Protein AF-A0A3D0NT18-F1 (afdb_monomer)

Mean predicted aligned error: 5.33 Å

Secondary structure (DSSP, 8-state):
--S--HHHHHHHHH-SEEEEEE--STTHHHHHHHHHHHHHHHHHHT-TT-EEEEEEEEEE-TT-HHHHHHHHHHHHHSTTTEEEEEEE--GGGTT-

Radius of gyration: 14.3 Å; Cα contacts (8 Å, |Δi|>4): 119; chains: 1; bounding box: 33×28×40 Å

Foldseek 3Di:
DLDCDPVVLVVQLPDLEAEAEAELDPCRVVSVVVVVVSNVVSCVPRNVRYYYQAYEHEQQDPVDPSSVVSVVVRCVVPPVRHDPDYHHNDPVVVVD

Nearest PDB structures (foldseek):
  2bek-assembly2_D  TM=9.305E-01  e=9.364E-09  Thermus thermophilus HB27
  2bej-assembly1_A  TM=8.970E-01  e=2.049E-08  Thermus thermophilus HB27
  6iud-assembly1_A  TM=9.507E-01  e=7.553E-08  Helicobacter pylori 26695
  8jmj-assembly1_B  TM=9.463E-01  e=3.173E-07  Helicobacter pylori 26695
  4pfs-assembly1_A  TM=8.476E-01  e=2.510E-05  Mycolicibacterium smegmatis MC2 155

Structure (mmCIF, N/CA/C/O backbone):
data_AF-A0A3D0NT18-F1
#
_entry.id   AF-A0A3D0NT18-F1
#
loop_
_atom_site.group_PDB
_atom_site.id
_atom_site.type_symbol
_atom_site.label_atom_id
_atom_site.label_alt_id
_atom_site.label_comp_id
_atom_site.label_asym_id
_atom_site.label_entity_id
_atom_site.label_seq_id
_atom_site.pdbx_PDB_ins_code
_atom_site.Cartn_x
_atom_site.Cartn_y
_atom_site.Cartn_z
_atom_site.occupancy
_atom_site.B_iso_or_equiv
_atom_site.auth_seq_id
_atom_site.auth_comp_id
_atom_site.auth_asym_id
_atom_site.auth_atom_id
_atom_site.pdbx_PDB_model_num
ATOM 1 N N . PRO A 1 1 ? -6.735 14.907 -4.847 1.00 44.75 1 PRO A N 1
ATOM 2 C CA . PRO A 1 1 ? -6.309 13.517 -5.156 1.00 44.75 1 PRO A CA 1
ATOM 3 C C . PRO A 1 1 ? -5.073 13.542 -6.078 1.00 44.75 1 PRO A C 1
ATOM 5 O O . PRO A 1 1 ? -5.254 13.753 -7.272 1.00 44.75 1 PRO A O 1
ATOM 8 N N . PRO A 1 2 ? -3.828 13.554 -5.558 1.00 51.69 2 PRO A N 1
ATOM 9 C CA . PRO A 1 2 ? -3.256 12.751 -4.464 1.00 51.69 2 PRO A CA 1
ATOM 10 C C . PRO A 1 2 ? -3.153 13.487 -3.115 1.00 51.69 2 PRO A C 1
ATOM 12 O O . PRO A 1 2 ? -2.273 13.236 -2.303 1.00 51.69 2 PRO A O 1
ATOM 15 N N . SER A 1 3 ? -4.054 14.429 -2.857 1.00 55.38 3 SER A N 1
ATOM 16 C CA . SER A 1 3 ? -4.161 15.090 -1.561 1.00 55.38 3 SER A CA 1
ATOM 17 C C . SER A 1 3 ? -4.994 14.254 -0.585 1.00 55.38 3 SER A C 1
ATOM 19 O O . SER A 1 3 ? -6.088 13.787 -0.915 1.00 55.38 3 SER A O 1
ATOM 21 N N . LEU A 1 4 ? -4.497 14.105 0.644 1.00 63.16 4 LEU A N 1
ATOM 22 C CA . LEU A 1 4 ? -5.212 13.549 1.800 1.00 63.16 4 LEU A CA 1
ATOM 23 C C . LEU A 1 4 ? -6.243 14.571 2.325 1.00 63.16 4 LEU A C 1
ATOM 25 O O . LEU A 1 4 ? -6.186 15.016 3.467 1.00 63.16 4 LEU A O 1
ATOM 29 N N . GLY A 1 5 ? -7.132 15.018 1.436 1.00 75.62 5 GLY A N 1
ATOM 30 C CA . GLY A 1 5 ? -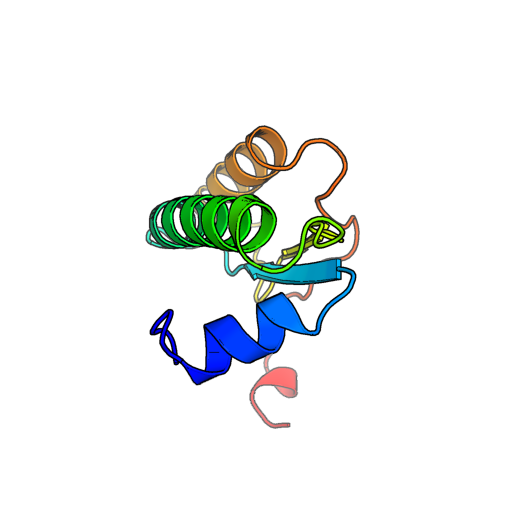8.173 16.003 1.723 1.00 75.62 5 GLY A CA 1
ATOM 31 C C . GLY A 1 5 ? -9.437 15.386 2.328 1.00 75.62 5 GLY A C 1
ATOM 32 O O . GLY A 1 5 ? -9.461 14.220 2.730 1.00 75.62 5 GLY A O 1
ATOM 33 N N . LEU A 1 6 ? -10.519 16.170 2.351 1.00 84.00 6 LEU A N 1
ATOM 34 C CA . LEU A 1 6 ? -11.805 15.774 2.945 1.00 84.00 6 LEU A CA 1
ATOM 35 C C . LEU A 1 6 ? -12.396 14.507 2.314 1.00 84.00 6 LEU A C 1
ATOM 37 O O . LEU A 1 6 ? -12.842 13.622 3.036 1.00 84.00 6 LEU A O 1
ATOM 41 N N . ILE A 1 7 ? -12.350 14.383 0.984 1.00 88.25 7 ILE A N 1
ATOM 42 C CA . ILE A 1 7 ? -12.904 13.215 0.277 1.00 88.25 7 ILE A CA 1
ATOM 43 C C . ILE A 1 7 ? -12.174 11.933 0.695 1.00 88.25 7 ILE A C 1
ATOM 45 O O . ILE A 1 7 ? -12.810 10.960 1.085 1.00 88.25 7 ILE A O 1
ATOM 49 N N . THR A 1 8 ? -10.839 11.950 0.679 1.00 88.06 8 THR A N 1
ATOM 50 C CA . THR A 1 8 ? -10.014 10.805 1.089 1.00 88.06 8 THR A CA 1
ATOM 51 C C . THR A 1 8 ? -10.245 10.443 2.555 1.00 88.06 8 THR A C 1
ATOM 53 O O . THR A 1 8 ? -10.317 9.270 2.904 1.00 88.06 8 THR A O 1
ATOM 56 N N . THR A 1 9 ? -10.420 11.452 3.413 1.00 89.75 9 THR A N 1
ATOM 57 C CA . THR A 1 9 ? -10.718 11.243 4.835 1.00 89.75 9 THR A CA 1
ATOM 58 C C . THR A 1 9 ? -12.068 10.556 5.017 1.00 89.75 9 THR A C 1
ATOM 60 O O . THR A 1 9 ? -12.140 9.553 5.718 1.00 89.75 9 THR A O 1
ATOM 63 N N . ASN A 1 10 ? -13.115 11.033 4.339 1.00 92.19 10 ASN A N 1
ATOM 64 C CA . ASN A 1 10 ? -14.442 10.421 4.400 1.00 92.19 10 ASN A CA 1
ATOM 65 C C . ASN A 1 10 ? -14.433 8.979 3.884 1.00 92.19 10 ASN A C 1
ATOM 67 O O . ASN A 1 10 ? -15.031 8.111 4.514 1.00 92.19 10 ASN A O 1
ATOM 71 N N . ALA A 1 11 ? -13.710 8.709 2.793 1.00 93.56 11 ALA A N 1
ATOM 72 C CA . ALA A 1 11 ? -13.546 7.351 2.284 1.00 93.56 11 ALA A CA 1
ATOM 73 C C . ALA A 1 11 ? -12.912 6.425 3.337 1.00 93.56 11 ALA A C 1
ATOM 75 O O . ALA A 1 11 ? -13.397 5.321 3.556 1.00 93.56 11 ALA A O 1
ATOM 76 N N . PHE A 1 12 ? -11.877 6.885 4.045 1.00 93.50 12 PHE A N 1
ATOM 77 C CA . PHE A 1 12 ? -11.227 6.090 5.094 1.00 93.50 12 PHE A CA 1
ATOM 78 C C . PHE A 1 12 ? -12.107 5.939 6.344 1.00 93.50 12 PHE A C 1
ATOM 80 O O . PHE A 1 12 ? -12.068 4.905 7.005 1.00 93.50 12 PHE A O 1
ATOM 87 N N . CYS A 1 13 ? -12.917 6.945 6.682 1.00 94.00 13 CYS A N 1
ATOM 88 C CA . CYS A 1 13 ? -13.872 6.845 7.785 1.00 94.00 13 CYS A CA 1
ATOM 89 C C . CYS A 1 13 ? -14.974 5.810 7.517 1.00 94.00 13 CYS A C 1
ATOM 91 O O . CYS A 1 13 ? -15.457 5.205 8.467 1.00 94.00 13 CYS A O 1
ATOM 93 N N . ALA A 1 14 ? -15.362 5.615 6.254 1.00 94.56 14 ALA A N 1
ATOM 94 C CA . ALA A 1 14 ? -16.424 4.689 5.862 1.00 94.56 14 ALA A CA 1
ATOM 95 C C . ALA A 1 14 ? -15.934 3.267 5.530 1.00 94.56 14 ALA A C 1
ATOM 97 O O . ALA A 1 14 ? -16.748 2.353 5.474 1.00 94.56 14 ALA A O 1
ATOM 98 N N . ALA A 1 15 ? -14.638 3.077 5.269 1.00 96.81 15 ALA A N 1
ATOM 99 C CA . ALA A 1 15 ? -14.081 1.788 4.863 1.00 96.81 15 ALA A CA 1
ATOM 100 C C . ALA A 1 15 ? -13.782 0.862 6.054 1.00 96.81 15 ALA A C 1
ATOM 102 O O . ALA A 1 15 ? -13.268 1.310 7.078 1.00 96.81 15 ALA A O 1
ATOM 103 N N . ASP A 1 16 ? -13.994 -0.443 5.884 1.00 96.44 16 ASP A N 1
ATOM 104 C CA . ASP A 1 16 ? -13.503 -1.454 6.830 1.00 96.44 16 ASP A CA 1
ATOM 105 C C . ASP A 1 16 ? -12.007 -1.713 6.622 1.00 96.44 16 ASP A C 1
ATOM 107 O O . ASP A 1 16 ? -11.212 -1.686 7.566 1.00 96.44 16 ASP A O 1
ATOM 111 N N . THR A 1 17 ? -11.602 -1.911 5.363 1.00 96.75 17 THR A N 1
ATOM 112 C CA . THR A 1 17 ? -10.204 -2.144 4.997 1.00 96.75 17 THR A CA 1
ATOM 113 C C . THR A 1 17 ? -9.758 -1.344 3.771 1.00 96.75 17 THR A C 1
ATOM 115 O O . THR A 1 17 ? -10.564 -0.874 2.968 1.00 96.75 17 THR A O 1
ATOM 118 N N . LEU A 1 18 ? -8.442 -1.137 3.649 1.00 94.81 18 LEU A N 1
ATOM 119 C CA . LEU 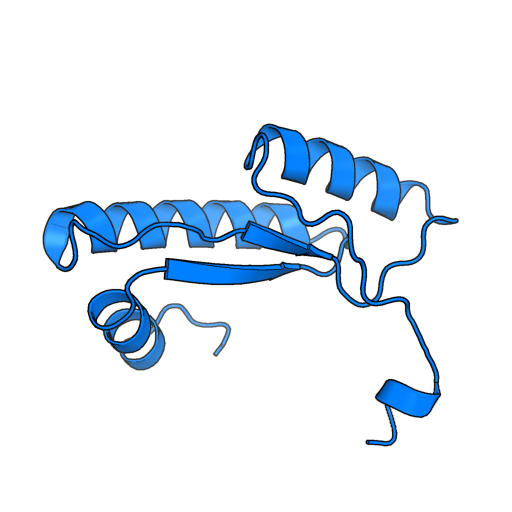A 1 18 ? -7.812 -0.360 2.577 1.00 94.81 18 LEU A CA 1
ATOM 120 C C . LEU A 1 18 ? -6.876 -1.214 1.718 1.00 94.81 18 LEU A C 1
ATOM 122 O O . LEU A 1 18 ? -5.886 -1.751 2.216 1.00 94.81 18 LEU A O 1
ATOM 126 N N . LEU A 1 19 ? -7.136 -1.249 0.410 1.00 95.25 19 LEU A N 1
ATOM 127 C CA . LEU A 1 19 ? -6.199 -1.734 -0.603 1.00 95.25 19 LEU A CA 1
ATOM 128 C C . LEU A 1 19 ? -5.279 -0.589 -1.044 1.00 95.25 19 LEU A C 1
ATOM 130 O O . LEU A 1 19 ? -5.756 0.460 -1.479 1.00 95.25 19 LEU A O 1
ATOM 134 N N . VAL A 1 20 ? -3.965 -0.794 -0.968 1.00 93.50 20 VAL A N 1
ATOM 135 C CA . VAL A 1 20 ? -2.962 0.220 -1.320 1.00 93.50 20 VAL A CA 1
ATOM 136 C C . VAL A 1 20 ? -2.258 -0.173 -2.622 1.00 93.50 20 VAL A C 1
ATOM 138 O O . VAL A 1 20 ? -1.345 -0.999 -2.590 1.00 93.50 20 VAL A O 1
ATOM 141 N N . PRO A 1 21 ? -2.649 0.381 -3.781 1.00 93.06 21 PRO A N 1
ATOM 142 C CA . PRO A 1 21 ? -1.873 0.221 -5.003 1.00 93.06 21 PRO A CA 1
ATOM 143 C C . PRO A 1 21 ? -0.594 1.061 -4.912 1.00 93.06 21 PRO A C 1
ATOM 145 O O . PRO A 1 21 ? -0.653 2.254 -4.611 1.00 93.06 21 PRO A O 1
ATOM 148 N N . ILE A 1 22 ? 0.561 0.449 -5.174 1.00 90.50 22 ILE A N 1
ATOM 149 C CA . ILE A 1 22 ? 1.852 1.139 -5.170 1.00 90.50 22 ILE A CA 1
ATOM 150 C C . ILE A 1 22 ? 2.650 0.805 -6.421 1.00 90.50 22 ILE A C 1
ATOM 152 O O . ILE A 1 22 ? 2.855 -0.358 -6.772 1.00 90.50 22 ILE A O 1
ATOM 156 N N . GLN A 1 23 ? 3.148 1.854 -7.059 1.00 91.44 23 GLN A N 1
ATOM 157 C CA . GLN A 1 23 ? 4.112 1.744 -8.136 1.00 91.44 23 GLN A CA 1
ATOM 158 C C . GLN A 1 23 ? 5.521 1.852 -7.544 1.00 91.44 23 GLN A C 1
ATOM 160 O O . GLN A 1 23 ? 5.786 2.807 -6.812 1.00 91.44 23 GLN A O 1
ATOM 165 N N . PRO A 1 24 ? 6.424 0.892 -7.805 1.00 86.81 24 PRO A N 1
ATOM 166 C CA . PRO A 1 24 ? 7.712 0.817 -7.129 1.00 86.81 24 PRO A CA 1
ATOM 167 C C . PRO A 1 24 ? 8.747 1.755 -7.773 1.00 86.81 24 PRO A C 1
ATOM 169 O O . PRO A 1 24 ? 9.669 1.320 -8.464 1.00 86.81 24 PRO A O 1
ATOM 172 N N . GLU A 1 25 ? 8.561 3.054 -7.548 1.00 86.38 25 GLU A N 1
ATOM 173 C CA . GLU A 1 25 ? 9.409 4.155 -8.020 1.00 86.38 25 GLU A CA 1
ATOM 174 C C . GLU A 1 25 ? 9.985 4.966 -6.850 1.00 86.38 25 GLU A C 1
ATOM 176 O O . GLU A 1 25 ? 9.585 4.793 -5.701 1.00 86.38 25 GLU A O 1
ATOM 181 N N . TYR A 1 26 ? 10.927 5.871 -7.134 1.00 73.75 26 TYR A N 1
ATOM 182 C CA . TYR A 1 26 ? 11.709 6.587 -6.115 1.00 73.75 26 TYR A CA 1
ATOM 183 C C . TYR A 1 26 ? 10.847 7.295 -5.051 1.00 73.75 26 TYR A C 1
ATOM 185 O O . TYR A 1 26 ? 11.146 7.234 -3.862 1.00 73.75 26 TYR A O 1
ATOM 193 N N . TYR A 1 27 ? 9.730 7.907 -5.455 1.00 75.75 27 TYR A N 1
ATOM 194 C CA . TYR A 1 27 ? 8.841 8.651 -4.552 1.00 75.75 27 TYR A CA 1
ATOM 195 C C . TYR A 1 27 ? 7.818 7.780 -3.804 1.00 75.75 27 TYR A C 1
ATOM 197 O O . TYR A 1 27 ? 7.058 8.284 -2.975 1.00 75.75 27 TYR A O 1
ATOM 205 N N . ALA A 1 28 ? 7.781 6.472 -4.070 1.00 76.69 28 ALA A N 1
ATOM 206 C CA . ALA A 1 28 ? 6.760 5.581 -3.529 1.00 76.69 28 ALA A CA 1
ATOM 207 C C . ALA A 1 28 ? 6.835 5.458 -1.997 1.00 76.69 28 ALA A C 1
ATOM 209 O O . ALA A 1 28 ? 5.806 5.389 -1.326 1.00 76.69 28 ALA A O 1
ATOM 210 N N . LEU A 1 29 ? 8.047 5.492 -1.432 1.00 82.31 29 LEU A N 1
ATOM 211 C CA . LEU A 1 29 ? 8.279 5.311 0.005 1.00 82.31 29 LEU A CA 1
ATOM 212 C C . LEU A 1 29 ? 7.855 6.525 0.845 1.00 82.31 29 LEU A C 1
ATOM 214 O O . LEU A 1 29 ? 7.334 6.371 1.955 1.00 82.31 29 LEU A O 1
ATOM 218 N N . GLU A 1 30 ? 8.023 7.735 0.311 1.00 84.56 30 GLU A N 1
ATOM 219 C CA . GLU A 1 30 ? 7.585 8.957 0.988 1.00 84.56 30 GLU A CA 1
ATOM 220 C C . GLU A 1 30 ? 6.054 9.002 1.084 1.00 84.56 30 GLU A C 1
ATOM 222 O O . GLU A 1 30 ? 5.495 9.172 2.173 1.00 84.56 30 GLU A O 1
ATOM 227 N N . GLY A 1 31 ? 5.367 8.759 -0.038 1.00 82.50 31 GLY A N 1
ATOM 228 C CA . GLY A 1 31 ? 3.904 8.705 -0.080 1.00 82.50 31 GLY A CA 1
ATOM 229 C C . GLY A 1 31 ? 3.328 7.622 0.839 1.00 82.50 31 GLY A C 1
ATOM 230 O O . GLY A 1 31 ? 2.326 7.846 1.522 1.00 82.50 31 GLY A O 1
ATOM 231 N N . LEU A 1 32 ? 4.006 6.476 0.936 1.00 85.31 32 LEU A N 1
ATOM 232 C CA . LEU A 1 32 ? 3.627 5.378 1.823 1.00 85.31 32 LEU A CA 1
ATOM 233 C C . LEU A 1 32 ? 3.683 5.777 3.303 1.00 85.31 32 LEU A C 1
ATOM 235 O O . LEU A 1 32 ? 2.74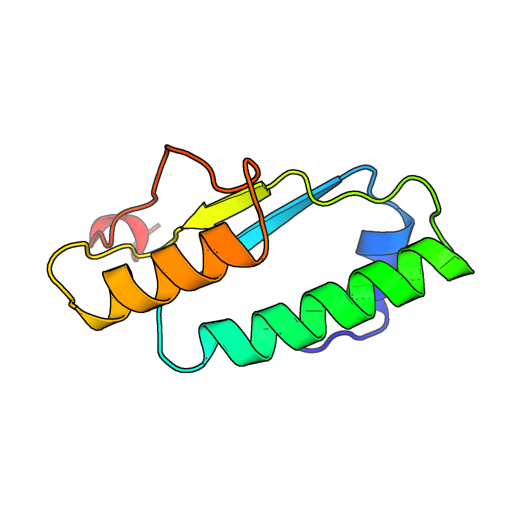6 5.516 4.061 1.00 85.31 32 LEU A O 1
ATOM 239 N N . SER A 1 33 ? 4.746 6.472 3.708 1.00 86.19 33 SER A N 1
ATOM 240 C CA . SER A 1 33 ? 4.899 6.974 5.077 1.00 86.19 33 SER A CA 1
ATOM 241 C C . SER A 1 33 ? 3.793 7.972 5.445 1.00 86.19 33 SER A C 1
ATOM 243 O O . SER A 1 33 ? 3.209 7.898 6.535 1.00 86.19 33 SER A O 1
ATOM 245 N N . GLN A 1 34 ? 3.447 8.873 4.519 1.00 87.88 34 GLN A N 1
ATOM 246 C CA . GLN A 1 34 ? 2.353 9.833 4.705 1.00 87.88 34 GLN A CA 1
ATOM 247 C C . GLN A 1 34 ? 0.984 9.141 4.802 1.00 87.88 34 GLN A C 1
ATOM 249 O O . GLN A 1 34 ? 0.171 9.489 5.672 1.00 87.88 34 GLN A O 1
ATOM 254 N N . LEU A 1 35 ? 0.738 8.124 3.970 1.00 88.56 35 LEU A N 1
ATOM 255 C CA . LEU A 1 35 ? -0.478 7.313 4.020 1.00 88.56 35 LEU A 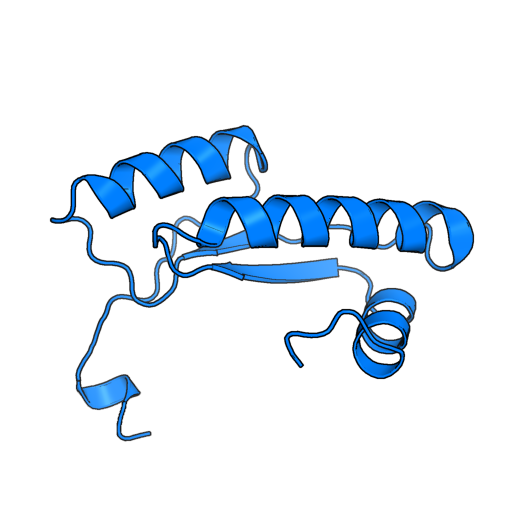CA 1
ATOM 256 C C . LEU A 1 35 ? -0.622 6.610 5.374 1.00 88.56 35 LEU A C 1
ATOM 258 O O . LEU A 1 35 ? -1.655 6.759 6.026 1.00 88.56 35 LEU A O 1
ATOM 262 N N . ILE A 1 36 ? 0.419 5.913 5.844 1.00 89.38 36 ILE A N 1
ATOM 263 C CA . ILE A 1 36 ? 0.409 5.209 7.138 1.00 89.38 36 ILE A CA 1
ATOM 264 C C . ILE A 1 36 ? 0.107 6.180 8.284 1.00 89.38 36 ILE A C 1
ATOM 266 O O . ILE A 1 36 ? -0.713 5.884 9.158 1.00 89.38 36 ILE A O 1
ATOM 270 N N . SER A 1 37 ? 0.753 7.350 8.290 1.00 90.75 37 SER A N 1
ATOM 271 C CA . SER A 1 37 ? 0.498 8.397 9.288 1.00 90.75 37 SER A CA 1
ATOM 272 C C . SER A 1 37 ? -0.973 8.821 9.295 1.00 90.75 37 SER A C 1
ATOM 274 O O . SER A 1 37 ? -1.578 8.981 10.358 1.00 90.75 37 SER A O 1
ATOM 276 N N . THR A 1 38 ? -1.581 8.938 8.117 1.00 90.88 38 THR A N 1
ATOM 277 C CA . THR A 1 38 ? -2.973 9.372 7.965 1.00 90.88 38 THR A CA 1
ATOM 278 C C . THR A 1 38 ? -3.969 8.296 8.367 1.00 90.88 38 THR A C 1
ATOM 280 O O . THR A 1 38 ? -4.869 8.577 9.158 1.00 90.88 38 THR A O 1
ATOM 283 N N . VAL A 1 39 ? -3.761 7.052 7.928 1.00 92.44 39 VAL A N 1
ATOM 284 C CA . VAL A 1 39 ? -4.565 5.898 8.355 1.00 92.44 39 VAL A CA 1
ATOM 285 C C . VAL A 1 39 ? -4.521 5.762 9.875 1.00 92.44 39 VAL A C 1
ATOM 287 O O . VAL A 1 39 ? -5.565 5.628 10.503 1.00 92.44 39 VAL A O 1
ATOM 290 N N . ARG A 1 40 ? -3.347 5.909 10.509 1.00 92.88 40 ARG A N 1
ATOM 291 C CA . ARG A 1 40 ? -3.227 5.887 11.979 1.00 92.88 40 ARG A CA 1
ATOM 292 C C . ARG A 1 40 ? -4.014 7.012 12.657 1.00 92.88 40 ARG A C 1
ATOM 294 O O . ARG A 1 40 ? -4.636 6.770 13.691 1.00 92.88 40 ARG A O 1
ATOM 301 N N . LYS A 1 41 ? -3.992 8.232 12.110 1.00 93.12 41 LYS A N 1
ATOM 302 C CA . LYS A 1 41 ? -4.755 9.372 12.654 1.00 93.12 41 LYS A CA 1
ATOM 303 C C . LYS A 1 41 ? -6.261 9.138 12.550 1.00 93.12 41 LYS A C 1
ATOM 305 O O . LYS A 1 41 ? -6.964 9.356 13.533 1.00 93.12 41 LYS A O 1
ATOM 310 N N . ILE A 1 42 ? -6.736 8.671 11.396 1.00 93.88 42 ILE A N 1
ATOM 311 C CA . ILE A 1 42 ? -8.158 8.397 11.159 1.00 93.88 42 ILE A CA 1
ATOM 312 C C . ILE A 1 42 ? -8.624 7.212 11.997 1.00 93.88 42 ILE A C 1
ATOM 314 O O . ILE A 1 42 ? -9.653 7.319 12.663 1.00 93.88 42 ILE A O 1
ATOM 318 N N . LYS A 1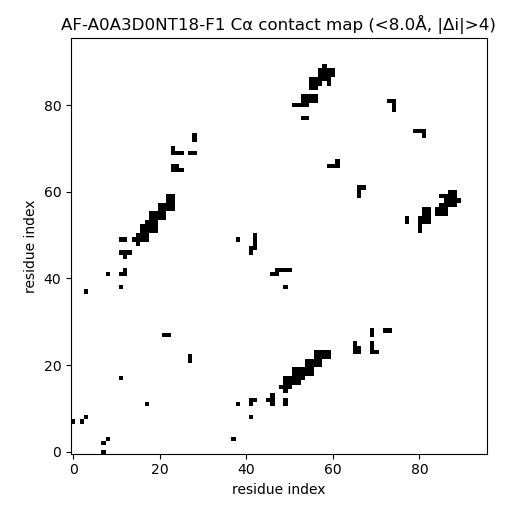 43 ? -7.817 6.149 12.080 1.00 95.19 43 LYS A N 1
ATOM 319 C CA . LYS A 1 43 ? -8.112 4.988 12.919 1.00 95.19 43 LYS A CA 1
ATOM 320 C C . LYS A 1 43 ? -8.335 5.370 14.380 1.00 95.19 43 LYS A C 1
ATOM 322 O O . LYS A 1 43 ? -9.281 4.919 15.009 1.00 95.19 43 LYS A O 1
ATOM 327 N N . ARG A 1 44 ? -7.486 6.251 14.919 1.00 95.56 44 ARG A N 1
ATOM 328 C CA . ARG A 1 44 ? -7.585 6.706 16.316 1.00 95.56 44 ARG A CA 1
ATOM 329 C C . ARG A 1 44 ? -8.746 7.663 16.588 1.00 95.56 44 ARG A C 1
ATOM 331 O O . ARG A 1 44 ? -9.195 7.720 17.724 1.00 95.56 44 ARG A O 1
ATOM 338 N N . ARG A 1 45 ? -9.162 8.471 15.607 1.00 94.12 45 ARG A N 1
ATOM 339 C CA . ARG A 1 45 ? -10.110 9.582 15.827 1.00 94.12 45 ARG A CA 1
ATOM 340 C C . ARG A 1 45 ? -11.520 9.319 15.312 1.00 94.12 45 ARG A C 1
ATOM 342 O O . ARG A 1 45 ? -12.453 9.877 15.873 1.00 94.12 45 ARG A O 1
ATOM 349 N N . TYR A 1 46 ? -11.664 8.533 14.249 1.00 94.19 46 TYR A N 1
ATOM 350 C CA . TYR A 1 46 ? -12.915 8.452 13.492 1.00 94.19 46 TYR A CA 1
ATOM 351 C C . TYR A 1 46 ? -13.353 7.019 13.179 1.00 94.19 46 TYR A C 1
ATOM 353 O O . TYR A 1 46 ? -14.544 6.745 13.239 1.00 94.19 46 TYR A O 1
ATOM 361 N N . ASN A 1 47 ? -12.427 6.105 12.871 1.00 96.88 47 ASN A N 1
ATOM 362 C CA . ASN A 1 47 ? -12.777 4.733 12.488 1.00 96.88 47 ASN A CA 1
ATOM 363 C C . ASN A 1 47 ? -11.807 3.697 13.078 1.00 96.88 47 ASN A C 1
ATOM 365 O O . ASN A 1 47 ? -10.832 3.305 12.442 1.00 96.88 47 ASN A O 1
ATOM 369 N N . GLN A 1 48 ? -12.093 3.219 14.290 1.00 96.31 48 GLN A N 1
ATOM 370 C CA . GLN A 1 48 ? -11.245 2.254 15.003 1.00 96.31 48 GLN A CA 1
ATOM 371 C C . GLN A 1 48 ? -11.084 0.896 14.301 1.00 96.31 48 GLN A C 1
ATOM 373 O O . GLN A 1 48 ? -10.120 0.181 14.589 1.00 96.31 48 GLN A O 1
ATOM 378 N N . TYR A 1 49 ? -11.992 0.549 13.386 1.00 95.56 49 TYR A N 1
ATOM 379 C CA . TYR A 1 49 ? -11.991 -0.733 12.683 1.00 95.56 49 TYR A CA 1
ATOM 380 C C . TYR A 1 49 ? -11.132 -0.710 11.418 1.00 95.56 49 TYR A C 1
ATOM 382 O O . TYR A 1 49 ? -10.670 -1.767 11.000 1.00 95.56 49 TYR A O 1
ATOM 390 N N . LEU A 1 50 ? -10.824 0.483 10.890 1.00 96.38 50 LEU A N 1
ATOM 391 C CA . LEU A 1 50 ? -10.022 0.662 9.683 1.00 96.38 50 LEU A CA 1
ATOM 392 C C . LEU A 1 50 ? -8.705 -0.115 9.759 1.00 96.38 50 LEU A C 1
ATOM 394 O O . LEU A 1 50 ? -7.854 0.165 10.615 1.00 96.38 50 LEU A O 1
ATOM 398 N N . ASP A 1 51 ? -8.493 -1.051 8.844 1.00 94.38 51 ASP A N 1
ATOM 399 C CA . ASP A 1 51 ? -7.212 -1.735 8.679 1.00 94.38 51 ASP A CA 1
ATOM 400 C C . ASP A 1 51 ? -6.717 -1.663 7.232 1.00 94.38 51 ASP A C 1
ATOM 402 O O . ASP A 1 51 ? -7.437 -1.312 6.304 1.00 94.38 51 ASP A O 1
ATOM 406 N N . ILE A 1 52 ? -5.441 -1.951 7.026 1.00 94.50 52 ILE A N 1
ATOM 407 C CA . ILE A 1 52 ? -4.888 -2.097 5.681 1.00 94.50 52 ILE A CA 1
ATOM 408 C C . ILE A 1 52 ? -5.114 -3.542 5.256 1.00 94.50 52 ILE A C 1
ATOM 410 O O . ILE A 1 52 ? -4.595 -4.446 5.903 1.00 94.50 52 ILE A O 1
ATOM 414 N N . GLU A 1 53 ? -5.874 -3.751 4.187 1.00 96.06 53 GLU A N 1
ATOM 415 C CA . GLU A 1 53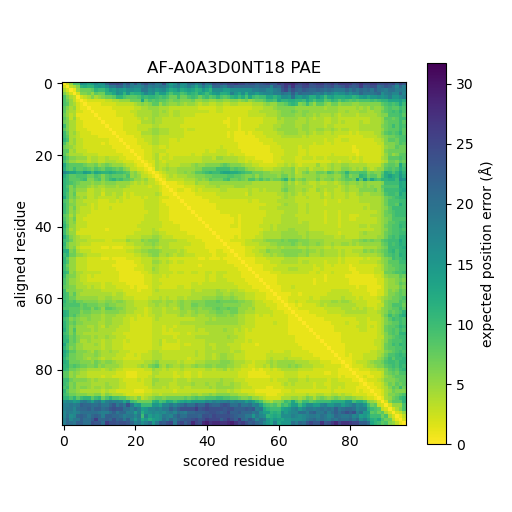 ? -6.102 -5.076 3.604 1.00 96.06 53 GLU A CA 1
ATOM 416 C C . GLU A 1 53 ? -4.781 -5.626 3.068 1.00 96.06 53 GLU A C 1
ATOM 418 O O . GLU A 1 53 ? -4.315 -6.701 3.438 1.00 96.06 53 GLU A O 1
ATOM 423 N N . GLY A 1 54 ? -4.121 -4.815 2.243 1.00 95.25 54 GLY A N 1
ATOM 424 C CA . GLY A 1 54 ? -2.824 -5.147 1.701 1.00 95.25 54 GLY A CA 1
ATOM 425 C C . GLY A 1 54 ? -2.326 -4.161 0.661 1.00 95.25 54 GLY A C 1
ATOM 426 O O . GLY A 1 54 ? -2.989 -3.180 0.319 1.00 95.25 54 GLY A O 1
ATOM 427 N N . VAL A 1 55 ? -1.129 -4.442 0.164 1.00 95.12 55 VAL A N 1
ATOM 428 C CA . VAL A 1 55 ? -0.405 -3.626 -0.803 1.00 95.12 55 VAL A CA 1
ATOM 429 C C . VAL A 1 55 ? -0.289 -4.386 -2.115 1.00 95.12 55 VAL A C 1
ATOM 431 O O . VAL A 1 55 ? 0.271 -5.485 -2.156 1.00 95.12 55 VAL A O 1
ATOM 434 N N . LEU A 1 56 ? -0.830 -3.800 -3.180 1.00 95.38 56 LEU A N 1
ATOM 435 C CA . LEU A 1 56 ? -0.789 -4.343 -4.533 1.00 95.38 56 LEU A CA 1
ATOM 436 C C . LEU A 1 56 ? 0.286 -3.611 -5.334 1.00 95.38 56 LEU A C 1
ATOM 438 O O . LEU A 1 56 ? 0.210 -2.398 -5.517 1.00 95.38 56 LEU A O 1
ATOM 442 N N . LEU A 1 57 ? 1.272 -4.352 -5.835 1.00 94.00 57 LEU A N 1
ATOM 443 C CA . LEU A 1 57 ? 2.305 -3.789 -6.700 1.00 94.00 57 LEU A CA 1
ATOM 444 C C . LEU A 1 57 ? 1.730 -3.552 -8.099 1.00 94.00 57 LEU A C 1
ATOM 446 O O . LEU A 1 57 ? 1.283 -4.497 -8.757 1.00 94.00 57 LEU A O 1
ATOM 450 N N . THR A 1 58 ? 1.754 -2.301 -8.550 1.00 93.69 58 THR A N 1
ATOM 451 C CA . THR A 1 58 ? 1.262 -1.878 -9.863 1.00 93.69 58 THR A CA 1
ATOM 452 C C . THR A 1 58 ? 2.394 -1.446 -10.785 1.00 93.69 58 THR A C 1
ATOM 454 O O . THR A 1 58 ? 3.471 -1.053 -10.339 1.00 93.69 58 THR A O 1
ATOM 457 N N . MET A 1 59 ? 2.154 -1.561 -12.097 1.00 92.00 59 MET A N 1
ATOM 458 C CA . MET A 1 59 ? 3.139 -1.292 -13.154 1.00 92.00 59 MET A CA 1
ATOM 459 C C . MET A 1 59 ? 4.502 -1.960 -12.896 1.00 92.00 59 MET A C 1
ATOM 461 O O . MET A 1 59 ? 5.549 -1.400 -13.228 1.00 92.00 59 MET A O 1
ATOM 465 N N . TYR A 1 60 ? 4.481 -3.150 -12.289 1.00 91.88 60 TYR A N 1
ATOM 466 C CA . TYR A 1 60 ? 5.664 -3.845 -11.796 1.00 91.88 60 TYR A CA 1
ATOM 467 C C . TYR A 1 60 ? 6.592 -4.254 -12.950 1.00 91.88 60 TYR A C 1
ATOM 469 O O . TYR A 1 60 ? 6.145 -4.880 -13.916 1.00 91.88 60 TYR A O 1
ATOM 477 N N . ASP A 1 61 ? 7.884 -3.935 -12.825 1.00 91.12 61 ASP A N 1
ATOM 478 C CA . ASP A 1 61 ? 8.957 -4.418 -13.701 1.00 91.12 61 ASP A CA 1
ATOM 479 C C . ASP A 1 61 ? 10.093 -5.013 -12.856 1.00 91.12 61 ASP A C 1
ATOM 481 O O . ASP A 1 61 ? 10.983 -4.315 -12.373 1.00 91.12 61 ASP A O 1
ATOM 485 N N . GLY A 1 62 ? 10.067 -6.336 -12.681 1.00 88.25 62 GLY A N 1
ATOM 486 C CA . GLY A 1 62 ? 11.030 -7.053 -11.842 1.00 88.25 62 GLY A CA 1
ATOM 487 C C . GLY A 1 62 ? 12.479 -7.026 -12.342 1.00 88.25 62 GLY A C 1
ATOM 488 O O . GLY A 1 62 ? 13.362 -7.481 -11.616 1.00 88.25 62 GLY A O 1
ATOM 489 N N . ARG A 1 63 ? 12.742 -6.498 -13.546 1.00 90.88 63 ARG A N 1
ATOM 490 C CA . ARG A 1 63 ? 14.097 -6.359 -14.110 1.00 90.88 63 ARG A CA 1
ATOM 491 C C . ARG A 1 63 ? 14.842 -5.145 -13.551 1.00 90.88 63 ARG A C 1
ATOM 493 O O . ARG A 1 63 ? 16.057 -5.059 -13.696 1.00 90.88 63 ARG A O 1
ATOM 500 N N . LEU A 1 64 ? 14.126 -4.196 -12.945 1.00 90.19 64 LEU A N 1
ATOM 501 C CA . LEU A 1 64 ? 14.712 -2.981 -12.392 1.00 90.19 64 LEU A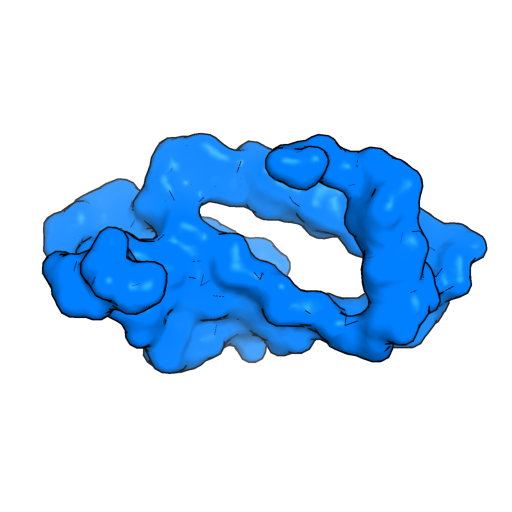 CA 1
ATOM 502 C C . LEU A 1 64 ? 15.147 -3.208 -10.941 1.00 90.19 64 LEU A C 1
ATOM 504 O O . LEU A 1 64 ? 14.342 -3.571 -10.085 1.00 90.19 64 LEU A O 1
ATOM 508 N N . ASN A 1 65 ? 16.409 -2.899 -10.638 1.00 89.81 65 ASN A N 1
ATOM 509 C CA . ASN A 1 65 ? 16.938 -2.974 -9.271 1.00 89.81 65 ASN A CA 1
ATOM 510 C C . ASN A 1 65 ? 16.132 -2.105 -8.292 1.00 89.81 65 ASN A C 1
ATOM 512 O O . ASN A 1 65 ? 15.841 -2.542 -7.181 1.00 89.81 65 ASN A O 1
ATOM 516 N N . LEU A 1 66 ? 15.721 -0.906 -8.724 1.00 88.44 66 LEU A N 1
ATOM 517 C CA . LEU A 1 66 ? 14.886 -0.005 -7.924 1.00 88.44 66 LEU A CA 1
ATOM 518 C C . LEU A 1 66 ? 13.565 -0.669 -7.524 1.00 88.44 66 LEU A C 1
ATOM 520 O O . LEU A 1 66 ? 13.132 -0.549 -6.382 1.00 88.44 66 LEU A O 1
ATOM 524 N N . THR A 1 67 ? 12.947 -1.414 -8.442 1.00 90.50 67 THR A N 1
ATOM 525 C CA . THR A 1 67 ? 11.700 -2.117 -8.158 1.00 90.50 67 THR A CA 1
ATOM 526 C C . THR A 1 67 ? 11.884 -3.147 -7.050 1.00 90.50 67 THR A C 1
ATOM 528 O O . THR A 1 67 ? 11.068 -3.194 -6.134 1.00 90.50 67 THR A O 1
ATOM 531 N N . GLN A 1 68 ? 12.971 -3.920 -7.075 1.00 91.25 68 GLN A N 1
ATOM 532 C CA . GLN A 1 68 ? 13.252 -4.889 -6.013 1.00 91.25 68 GLN A CA 1
ATOM 533 C C . GLN A 1 68 ? 13.506 -4.204 -4.664 1.00 91.25 68 GLN A C 1
ATOM 535 O O . GLN A 1 68 ? 12.945 -4.624 -3.656 1.00 91.25 68 GLN A O 1
ATOM 540 N N . GLN A 1 69 ? 14.272 -3.108 -4.648 1.00 89.94 69 GLN A N 1
ATOM 541 C CA . GLN A 1 69 ? 14.535 -2.335 -3.426 1.00 89.94 69 GLN A CA 1
ATOM 542 C C . GLN A 1 69 ? 13.243 -1.809 -2.791 1.00 89.94 69 GLN A C 1
ATOM 544 O O . GLN A 1 69 ? 13.020 -1.996 -1.597 1.00 89.94 69 GLN A O 1
ATOM 549 N N . VAL A 1 70 ? 12.359 -1.204 -3.592 1.00 89.44 70 VAL A N 1
ATOM 550 C CA . VAL A 1 70 ? 11.079 -0.686 -3.089 1.00 89.44 70 VAL A CA 1
ATOM 551 C C . VAL A 1 70 ? 10.182 -1.821 -2.593 1.00 89.44 70 VAL A C 1
ATOM 553 O O . VAL A 1 70 ? 9.520 -1.666 -1.571 1.00 89.44 70 VAL A O 1
ATOM 556 N N . VAL A 1 71 ? 10.162 -2.975 -3.266 1.00 90.75 71 VAL A N 1
ATOM 557 C CA . VAL A 1 71 ? 9.366 -4.130 -2.821 1.00 90.75 71 VAL A CA 1
ATOM 558 C C . VAL A 1 71 ? 9.824 -4.659 -1.467 1.00 90.75 71 VAL A C 1
ATOM 560 O O . VAL A 1 71 ? 8.975 -4.955 -0.624 1.00 90.75 71 VAL A O 1
ATOM 563 N N . GLU A 1 72 ? 11.130 -4.777 -1.242 1.00 91.50 72 GLU A N 1
ATOM 564 C CA . GLU A 1 72 ? 11.656 -5.228 0.050 1.00 91.50 72 GLU A CA 1
ATOM 565 C C . GLU A 1 72 ? 11.302 -4.252 1.175 1.00 91.50 72 GLU A C 1
ATOM 567 O O . GLU A 1 72 ? 10.825 -4.667 2.233 1.00 91.50 72 GLU A O 1
ATOM 572 N N . GLU A 1 73 ? 11.404 -2.953 0.913 1.00 89.38 73 GLU A N 1
ATOM 573 C CA . GLU A 1 73 ? 11.018 -1.926 1.876 1.00 89.38 73 GLU A CA 1
ATOM 574 C C . GLU A 1 73 ? 9.506 -1.968 2.178 1.00 89.38 73 GLU A C 1
ATOM 576 O O . GLU A 1 73 ? 9.076 -1.957 3.333 1.00 89.38 73 GLU A O 1
ATOM 581 N N . VAL A 1 74 ? 8.665 -2.120 1.151 1.00 90.56 74 VAL A N 1
ATOM 582 C CA . VAL A 1 74 ? 7.210 -2.276 1.318 1.00 90.56 74 VAL A CA 1
ATOM 583 C C . VAL A 1 74 ? 6.880 -3.515 2.154 1.00 90.56 74 VAL A C 1
ATOM 585 O O . VAL A 1 74 ? 6.008 -3.446 3.022 1.00 90.56 74 VAL A O 1
ATOM 588 N N . LYS A 1 75 ? 7.579 -4.639 1.955 1.00 91.50 75 LYS A N 1
ATOM 589 C CA . LYS A 1 75 ? 7.412 -5.839 2.794 1.00 91.50 75 LYS A CA 1
ATOM 590 C C . LYS A 1 75 ? 7.820 -5.592 4.246 1.00 91.50 75 LYS A C 1
ATOM 592 O O . LYS A 1 75 ? 7.192 -6.167 5.136 1.00 91.50 75 LYS A O 1
ATOM 597 N N . HIS A 1 76 ? 8.824 -4.748 4.489 1.00 90.00 76 HIS A N 1
ATOM 598 C CA . HIS A 1 76 ? 9.224 -4.345 5.837 1.00 90.00 76 HIS A CA 1
ATOM 599 C C . HIS A 1 76 ? 8.127 -3.520 6.532 1.00 90.00 76 HIS A C 1
ATOM 601 O O . HIS A 1 76 ? 7.772 -3.806 7.676 1.00 90.00 76 HIS A O 1
ATOM 607 N N . PHE A 1 77 ? 7.523 -2.554 5.830 1.00 87.06 77 PHE A N 1
ATOM 608 C CA . PHE A 1 77 ? 6.412 -1.748 6.359 1.00 87.06 77 PHE A CA 1
ATOM 609 C C . PHE A 1 77 ? 5.103 -2.536 6.530 1.00 87.06 77 PHE A C 1
ATOM 611 O O . PHE A 1 77 ? 4.331 -2.266 7.455 1.00 87.06 77 PHE A O 1
ATOM 618 N N . PHE A 1 78 ? 4.847 -3.501 5.642 1.00 88.94 78 PHE A N 1
ATOM 619 C CA . PHE A 1 78 ? 3.597 -4.259 5.545 1.00 88.94 78 PHE A CA 1
ATOM 620 C C . PHE A 1 78 ? 3.845 -5.769 5.622 1.00 88.94 78 PHE A C 1
ATOM 622 O O . PHE A 1 78 ? 3.556 -6.503 4.666 1.00 88.94 78 PHE A O 1
ATOM 629 N N . PRO A 1 79 ? 4.358 -6.273 6.759 1.00 89.56 79 PRO A N 1
ATOM 630 C CA . PRO A 1 79 ? 4.678 -7.684 6.894 1.00 89.56 79 PRO A CA 1
ATOM 631 C C . PRO A 1 79 ? 3.416 -8.522 6.685 1.00 89.56 79 PRO A C 1
ATOM 633 O O . PRO A 1 79 ? 2.391 -8.301 7.327 1.00 89.56 79 PRO A O 1
ATOM 636 N N . ARG A 1 80 ? 3.498 -9.494 5.767 1.00 92.75 80 ARG A N 1
ATOM 637 C CA . ARG A 1 80 ? 2.390 -10.388 5.365 1.00 92.75 80 ARG A CA 1
ATOM 638 C C . ARG A 1 80 ? 1.178 -9.695 4.725 1.00 92.75 80 ARG A C 1
ATOM 640 O O . ARG A 1 80 ? 0.178 -10.364 4.492 1.00 92.75 80 ARG A O 1
ATOM 647 N N . LYS A 1 81 ? 1.270 -8.401 4.413 1.00 94.25 81 LYS A N 1
ATOM 648 C CA . LYS A 1 81 ? 0.200 -7.621 3.773 1.00 94.25 81 LYS A CA 1
ATOM 649 C C . LYS A 1 81 ? 0.517 -7.247 2.322 1.00 94.25 81 LYS A C 1
ATOM 651 O O . LYS A 1 81 ? -0.288 -6.601 1.671 1.00 94.25 81 LYS A O 1
ATOM 656 N N . VAL A 1 82 ? 1.661 -7.657 1.777 1.00 95.06 82 VAL A N 1
ATOM 657 C CA . VAL A 1 82 ? 1.954 -7.508 0.342 1.00 95.06 82 VAL A CA 1
ATOM 658 C C . VAL A 1 82 ? 1.333 -8.672 -0.424 1.00 95.06 82 VAL A C 1
ATOM 660 O O . VAL A 1 82 ? 1.603 -9.835 -0.109 1.00 95.06 82 VAL A O 1
ATOM 663 N N . PHE A 1 83 ? 0.509 -8.371 -1.427 1.00 95.69 83 PHE A N 1
ATOM 664 C CA . PHE A 1 83 ? -0.094 -9.402 -2.266 1.00 95.69 83 PHE A CA 1
ATOM 665 C C . PHE A 1 83 ? 0.973 -10.142 -3.081 1.00 95.69 83 PHE A C 1
ATOM 667 O O . PHE A 1 83 ? 1.950 -9.559 -3.546 1.00 95.69 83 PHE A O 1
ATOM 674 N N . ARG A 1 84 ? 0.766 -11.450 -3.280 1.00 92.56 84 ARG A N 1
ATOM 675 C CA . ARG A 1 84 ? 1.609 -12.261 -4.178 1.00 92.56 84 ARG A CA 1
ATOM 676 C C . ARG A 1 84 ? 1.385 -11.897 -5.646 1.00 92.56 84 ARG A C 1
ATOM 678 O O . ARG A 1 84 ? 2.309 -11.985 -6.445 1.00 92.56 84 ARG A O 1
ATOM 685 N N . SER A 1 85 ? 0.154 -11.519 -5.986 1.00 94.06 85 SER A N 1
ATOM 686 C CA . SER A 1 85 ? -0.214 -11.053 -7.319 1.00 94.06 85 SER A CA 1
ATOM 687 C C . SER A 1 85 ? 0.344 -9.655 -7.563 1.00 94.06 85 SER A C 1
ATOM 689 O O . SER A 1 85 ? 0.260 -8.788 -6.694 1.00 94.06 85 SER A O 1
ATOM 691 N N . VAL A 1 86 ? 0.867 -9.432 -8.766 1.00 93.56 86 VAL A N 1
ATOM 692 C CA . VAL A 1 86 ? 1.377 -8.134 -9.220 1.00 93.56 86 VAL A CA 1
ATOM 693 C C . VAL A 1 86 ? 0.685 -7.739 -10.517 1.00 93.56 86 VAL A C 1
ATOM 695 O O . VAL A 1 86 ? 0.332 -8.606 -11.318 1.00 93.56 86 VAL A O 1
ATOM 698 N N . ILE A 1 87 ? 0.509 -6.438 -10.739 1.00 94.12 87 ILE A N 1
ATOM 699 C CA . ILE A 1 87 ? 0.028 -5.908 -12.016 1.00 94.12 87 ILE A CA 1
ATOM 700 C C . ILE A 1 87 ? 1.258 -5.487 -12.831 1.00 94.12 87 ILE A C 1
ATOM 702 O O . ILE A 1 87 ? 1.883 -4.476 -12.490 1.00 94.12 87 ILE A O 1
ATOM 706 N N . PRO A 1 88 ? 1.661 -6.252 -13.865 1.00 90.88 88 PRO A N 1
ATOM 707 C CA . PRO A 1 88 ? 2.842 -5.930 -14.654 1.00 90.88 88 PRO A CA 1
ATOM 708 C C . PRO A 1 88 ? 2.603 -4.691 -15.517 1.00 90.88 88 PRO A C 1
ATOM 710 O O . PRO A 1 88 ? 1.469 -4.348 -15.859 1.00 90.88 88 PRO A O 1
ATOM 713 N N . ARG A 1 89 ? 3.688 -4.029 -15.920 1.00 85.75 89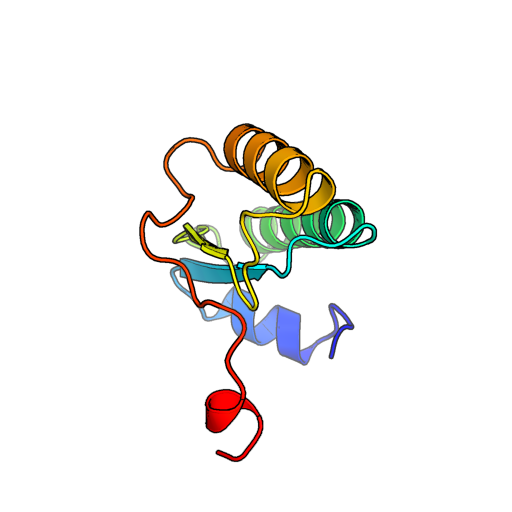 ARG A N 1
ATOM 714 C CA . ARG A 1 89 ? 3.619 -2.970 -16.932 1.00 85.75 89 ARG A CA 1
ATOM 715 C C . ARG A 1 89 ? 3.223 -3.586 -18.284 1.00 85.75 89 ARG A C 1
ATOM 717 O O . ARG A 1 89 ? 3.957 -4.414 -18.816 1.00 85.75 89 ARG A O 1
ATOM 724 N N . GLY A 1 90 ? 2.074 -3.202 -18.840 1.00 75.12 90 GLY A N 1
ATOM 725 C CA . GLY A 1 90 ? 1.570 -3.734 -20.110 1.00 75.12 90 GLY A CA 1
ATOM 726 C C . GLY A 1 90 ? 0.951 -2.650 -20.989 1.00 75.12 90 GLY A C 1
ATOM 727 O O . GLY A 1 90 ? 0.268 -1.769 -20.483 1.00 75.12 90 GLY A O 1
ATOM 728 N N . VAL A 1 91 ? 1.166 -2.745 -22.306 1.00 62.28 91 VAL A N 1
ATOM 729 C CA . VAL A 1 91 ? 0.699 -1.755 -23.301 1.00 62.28 91 VAL A CA 1
ATOM 730 C C . VAL A 1 91 ? -0.833 -1.708 -23.381 1.00 62.28 91 VAL A C 1
ATOM 732 O O . VAL A 1 91 ? -1.419 -0.640 -23.462 1.00 62.28 91 VAL A O 1
ATOM 735 N N . ARG A 1 92 ? -1.497 -2.866 -23.242 1.00 60.75 92 ARG A N 1
ATOM 736 C CA . ARG A 1 92 ? -2.964 -2.990 -23.345 1.00 60.75 92 ARG A CA 1
ATOM 737 C C . ARG A 1 92 ? -3.739 -2.433 -22.143 1.00 60.75 92 ARG A C 1
ATOM 739 O O . ARG A 1 92 ? -4.940 -2.252 -22.251 1.00 60.75 92 ARG A O 1
ATOM 746 N N . LEU A 1 93 ? -3.085 -2.202 -20.996 1.00 57.53 93 LEU A N 1
ATOM 747 C CA . LEU A 1 93 ? -3.718 -1.556 -19.834 1.00 57.53 93 LEU A CA 1
ATOM 748 C C . LEU A 1 93 ? -3.760 -0.029 -20.006 1.00 57.53 93 LEU A C 1
ATOM 750 O O . LEU A 1 93 ? -4.593 0.634 -19.407 1.00 57.53 93 LEU A O 1
ATOM 754 N N . SER A 1 94 ? -2.848 0.523 -20.811 1.00 56.97 94 SER A N 1
ATOM 755 C CA . SER A 1 94 ? -2.764 1.957 -21.104 1.00 56.97 94 SER A CA 1
ATOM 756 C C . SER A 1 94 ? -3.806 2.428 -22.126 1.00 56.97 94 SER A C 1
ATOM 758 O O . SER A 1 94 ? -3.983 3.630 -22.284 1.00 56.97 94 SER A O 1
ATOM 760 N N . GLU A 1 95 ? -4.464 1.493 -22.816 1.00 46.78 95 GLU A N 1
ATOM 761 C CA . GLU A 1 95 ? -5.441 1.736 -23.890 1.00 46.78 95 GLU A CA 1
ATOM 762 C C . GLU A 1 95 ? -6.894 1.425 -23.473 1.00 46.78 95 GLU A C 1
ATOM 764 O O . GLU A 1 95 ? -7.797 1.541 -24.301 1.00 46.78 95 GLU A O 1
ATOM 769 N N . ALA A 1 96 ? -7.111 1.001 -22.221 1.00 48.41 96 ALA A N 1
ATOM 770 C CA . ALA A 1 96 ? -8.417 0.632 -21.667 1.00 4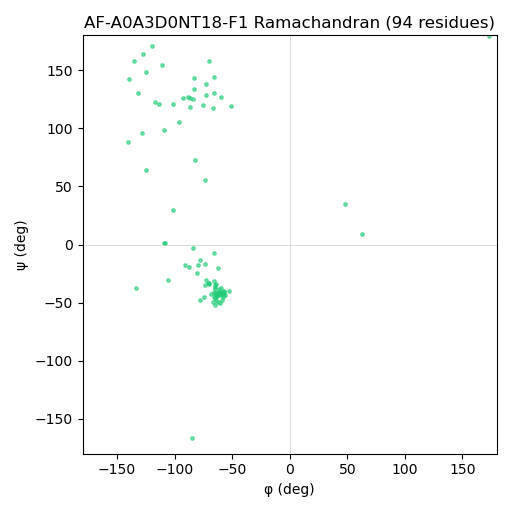8.41 96 ALA A CA 1
ATOM 771 C C . ALA A 1 96 ? -9.084 1.784 -20.902 1.00 48.41 96 ALA A C 1
ATOM 773 O O . ALA A 1 96 ? -8.352 2.579 -20.267 1.00 48.41 96 ALA A O 1
#

Sequence (96 aa):
PPSLGLITTNAFCAADTLLVPIQPEYYALEGLSQLISTVRKIKRRYNQYLDIEGVLLTMYDGRLNLTQQVVEEVKHFFPRKVFRSVIPRGVRLSEA

Solvent-accessible surface area (backbone atoms only — not comparable to full-atom values): 5584 Å² total; per-residue (Å²): 123,97,52,91,41,70,69,54,48,52,53,52,51,72,35,60,58,38,79,42,78,40,52,55,50,92,67,42,62,62,55,48,53,55,48,53,56,48,52,53,53,41,24,75,74,71,20,77,72,44,42,74,63,28,36,36,42,31,64,44,50,89,87,39,69,62,29,53,54,43,50,55,51,50,40,67,79,32,70,93,26,55,52,91,64,67,42,61,65,54,75,75,68,76,76,106

pLDDT: mean 86.97, std 12.16, range [44.75, 96.88]